Protein AF-A0A2W7MHR1-F1 (afdb_monomer_lite)

Foldseek 3Di:
DDDDADDDVVSLVVLCVVCVVCVVVPDDDPDPSNVSNVVSVVRNVVVVVVVVVVVVVVPPPDPDD

pLDDT: mean 85.62, std 15.99, range [37.84, 97.19]

Radius of gyration: 15.96 Å; chains: 1; bounding box: 50×23×34 Å

Sequence (65 aa):
MNIRPIHTDEDYRAALKNVSALFDNEPEPGTPEGDYFDIMITLIEAYESKRLRRQTNQAEIPKMI

Structure (mmCIF, N/CA/C/O backbone):
data_AF-A0A2W7MHR1-F1
#
_entry.id   AF-A0A2W7MHR1-F1
#
loop_
_atom_site.group_PDB
_atom_site.id
_atom_site.type_symbol
_atom_site.label_atom_id
_atom_site.label_alt_id
_atom_site.label_comp_id
_atom_site.label_asym_id
_atom_site.label_entity_id
_atom_site.label_seq_id
_atom_site.pdbx_PDB_ins_code
_atom_site.Cartn_x
_atom_site.Cartn_y
_atom_site.Cartn_z
_atom_site.occupancy
_atom_site.B_iso_or_equiv
_atom_site.auth_seq_id
_atom_site.auth_comp_id
_atom_site.auth_asym_id
_atom_site.auth_atom_id
_atom_site.pdbx_PDB_model_num
ATOM 1 N N . MET A 1 1 ? -15.311 0.122 1.704 1.00 68.75 1 MET A N 1
ATOM 2 C CA . MET A 1 1 ? -13.895 0.380 1.367 1.00 68.75 1 MET A CA 1
ATOM 3 C C . MET A 1 1 ? -13.610 -0.186 -0.020 1.00 68.75 1 MET A C 1
ATOM 5 O O . MET A 1 1 ? -14.083 -1.279 -0.298 1.00 68.75 1 MET A O 1
ATOM 9 N N . ASN A 1 2 ? -12.922 0.544 -0.903 1.00 80.31 2 ASN A N 1
ATOM 10 C CA . ASN A 1 2 ? -12.590 0.068 -2.254 1.00 80.31 2 ASN A CA 1
ATOM 11 C C . ASN A 1 2 ? -11.074 -0.124 -2.363 1.00 80.31 2 ASN A C 1
ATOM 13 O O . ASN A 1 2 ? -10.353 0.799 -2.732 1.00 80.31 2 ASN A O 1
ATOM 17 N N . ILE A 1 3 ? -10.610 -1.309 -1.981 1.00 89.31 3 ILE A N 1
ATOM 18 C CA . ILE A 1 3 ? -9.198 -1.690 -1.994 1.00 89.31 3 ILE A CA 1
ATOM 19 C C . ILE A 1 3 ? -8.897 -2.392 -3.316 1.00 89.31 3 ILE A C 1
ATOM 21 O O . ILE A 1 3 ? -9.643 -3.278 -3.735 1.00 89.31 3 ILE A O 1
ATOM 25 N N . ARG A 1 4 ? -7.811 -1.992 -3.982 1.00 89.75 4 ARG A N 1
ATOM 26 C CA . ARG A 1 4 ? -7.378 -2.582 -5.253 1.00 89.75 4 ARG A CA 1
ATOM 27 C C . ARG A 1 4 ? -5.949 -3.116 -5.140 1.00 89.75 4 ARG A C 1
ATOM 29 O O . ARG A 1 4 ? -5.141 -2.502 -4.447 1.00 89.75 4 ARG A O 1
ATOM 36 N N . PRO A 1 5 ? -5.622 -4.228 -5.819 1.00 95.38 5 PRO A N 1
ATOM 37 C CA . PRO A 1 5 ? -4.246 -4.701 -5.917 1.00 95.38 5 PRO A CA 1
ATOM 38 C C . PRO A 1 5 ? -3.317 -3.657 -6.551 1.00 95.38 5 PRO A C 1
ATOM 40 O O . PRO A 1 5 ? -3.743 -2.892 -7.413 1.00 95.38 5 PRO A O 1
ATOM 43 N N . ILE A 1 6 ? -2.035 -3.691 -6.179 1.00 97.19 6 ILE A N 1
ATOM 44 C CA . ILE A 1 6 ? -0.981 -2.867 -6.784 1.00 97.19 6 ILE A CA 1
ATOM 45 C C . ILE A 1 6 ? -0.218 -3.724 -7.800 1.00 97.19 6 ILE A C 1
ATOM 47 O O . ILE A 1 6 ? 0.529 -4.632 -7.422 1.00 97.19 6 ILE A O 1
ATOM 51 N N . HIS A 1 7 ? -0.421 -3.474 -9.096 1.00 95.50 7 HIS A N 1
ATOM 52 C CA . HIS A 1 7 ? 0.240 -4.220 -10.176 1.00 95.50 7 HIS A CA 1
ATOM 53 C C . HIS A 1 7 ? 1.240 -3.369 -10.959 1.00 95.50 7 HIS A C 1
ATOM 55 O O . HIS A 1 7 ? 2.227 -3.898 -11.478 1.00 95.50 7 HIS A O 1
ATOM 61 N N . THR A 1 8 ? 0.995 -2.065 -11.038 1.00 95.69 8 THR A N 1
ATOM 62 C CA . THR A 1 8 ? 1.775 -1.111 -11.826 1.00 95.69 8 THR A CA 1
ATOM 63 C C . THR A 1 8 ? 2.393 -0.027 -10.945 1.00 95.69 8 THR A C 1
ATOM 65 O O . THR A 1 8 ? 1.968 0.190 -9.811 1.00 95.69 8 THR A O 1
ATOM 68 N N . ASP A 1 9 ? 3.381 0.699 -11.477 1.00 95.31 9 ASP A N 1
ATOM 69 C CA . ASP A 1 9 ? 3.935 1.860 -10.769 1.00 95.31 9 ASP A CA 1
ATOM 70 C C . ASP A 1 9 ? 2.892 2.987 -10.606 1.00 95.31 9 ASP A C 1
ATOM 72 O O . ASP A 1 9 ? 3.032 3.840 -9.730 1.00 95.31 9 ASP A O 1
ATOM 76 N N . GLU A 1 10 ? 1.853 3.025 -11.448 1.00 96.69 10 GLU A N 1
ATOM 77 C CA . GLU A 1 10 ? 0.746 3.975 -11.304 1.00 96.69 10 GLU A CA 1
ATOM 78 C C . GLU A 1 10 ? -0.131 3.628 -10.101 1.00 96.69 10 GLU A C 1
ATOM 80 O O . GLU A 1 10 ? -0.371 4.501 -9.265 1.00 96.69 10 GLU A O 1
ATOM 85 N N . ASP A 1 11 ? -0.508 2.353 -9.956 1.00 96.31 11 ASP A N 1
ATOM 86 C CA . ASP A 1 11 ? -1.226 1.865 -8.772 1.00 96.31 11 ASP A CA 1
ATOM 87 C C . ASP A 1 11 ? -0.422 2.156 -7.500 1.00 96.31 11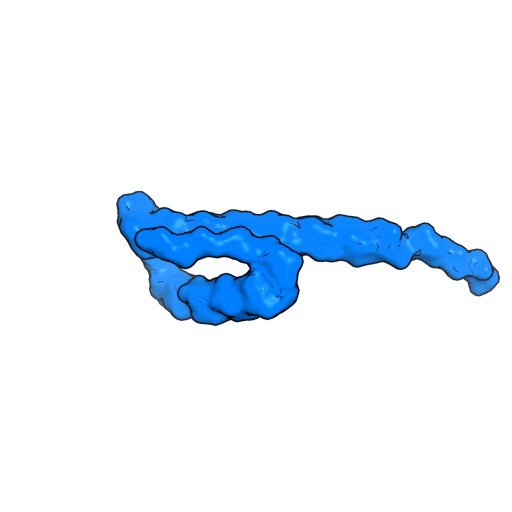 ASP A C 1
ATOM 89 O O . ASP A 1 11 ? -0.970 2.605 -6.497 1.00 96.31 11 ASP A O 1
ATOM 93 N N . TYR A 1 12 ? 0.897 1.951 -7.564 1.00 96.19 12 TYR A N 1
ATOM 94 C CA . TYR A 1 12 ? 1.809 2.188 -6.450 1.00 96.19 12 TYR A CA 1
ATOM 95 C C . TYR A 1 12 ? 1.823 3.663 -6.028 1.00 96.19 12 TYR A C 1
ATOM 97 O O . TYR A 1 12 ? 1.647 3.978 -4.852 1.00 96.19 12 TYR A O 1
ATOM 105 N N . ARG A 1 13 ? 1.957 4.593 -6.983 1.00 95.62 13 ARG A N 1
ATOM 106 C CA . ARG A 1 13 ? 1.906 6.037 -6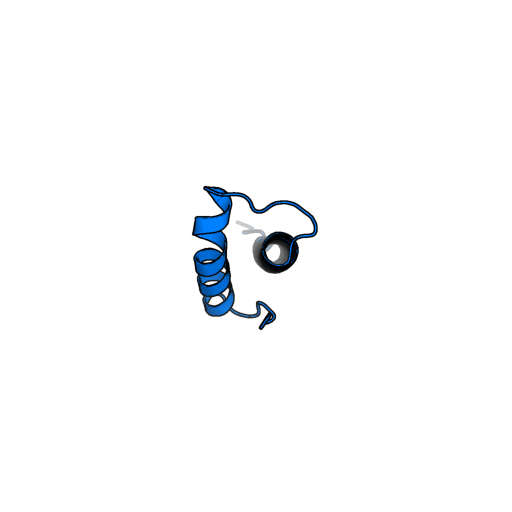.693 1.00 95.62 13 ARG A CA 1
ATOM 107 C C . ARG A 1 13 ? 0.546 6.473 -6.150 1.00 95.62 13 ARG A C 1
ATOM 109 O O . ARG A 1 13 ? 0.494 7.325 -5.265 1.00 95.62 13 ARG A O 1
ATOM 116 N N . ALA A 1 14 ? -0.542 5.906 -6.669 1.00 94.50 14 ALA A N 1
ATOM 117 C CA . ALA A 1 14 ? -1.882 6.180 -6.161 1.00 94.50 14 ALA A CA 1
ATOM 118 C C . ALA A 1 14 ? -2.045 5.681 -4.717 1.00 94.50 14 ALA A C 1
ATOM 120 O O . ALA A 1 14 ? -2.561 6.418 -3.878 1.00 94.50 14 ALA A O 1
ATOM 121 N N . ALA A 1 15 ? -1.548 4.478 -4.409 1.00 93.81 15 ALA A N 1
ATOM 122 C CA . ALA A 1 15 ? -1.554 3.9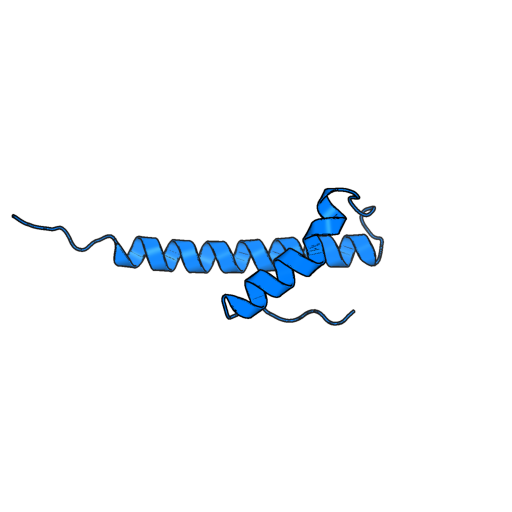28 -3.058 1.00 93.81 15 ALA A CA 1
ATOM 123 C C . ALA A 1 15 ? -0.769 4.821 -2.087 1.00 93.81 15 ALA A C 1
ATOM 125 O O . ALA A 1 15 ? -1.331 5.233 -1.075 1.00 93.81 15 ALA A O 1
ATOM 126 N N . LEU A 1 16 ? 0.463 5.217 -2.438 1.00 94.56 16 LEU A N 1
ATOM 127 C CA . LEU A 1 16 ? 1.275 6.138 -1.630 1.00 94.56 16 LEU A CA 1
ATOM 128 C C . LEU A 1 16 ? 0.553 7.457 -1.344 1.00 94.56 16 LEU A C 1
ATOM 130 O O . LEU A 1 16 ? 0.545 7.926 -0.211 1.00 94.56 16 LEU A O 1
ATOM 134 N N . LYS A 1 17 ? -0.085 8.047 -2.361 1.00 93.06 17 LYS A N 1
ATOM 135 C CA . LYS A 1 17 ? -0.846 9.290 -2.195 1.00 93.06 17 LYS A CA 1
ATOM 136 C C . LYS A 1 17 ? -2.027 9.120 -1.237 1.00 93.06 17 LYS A C 1
ATOM 138 O O . LYS A 1 17 ? -2.350 10.049 -0.507 1.00 93.06 17 LYS A O 1
ATOM 143 N N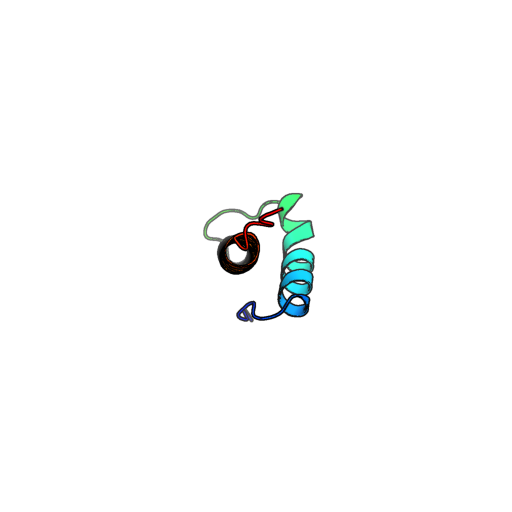 . ASN A 1 18 ? -2.679 7.961 -1.250 1.00 90.38 18 ASN A N 1
ATOM 144 C CA . ASN A 1 18 ? -3.825 7.710 -0.382 1.00 90.38 18 ASN A CA 1
ATOM 145 C C . ASN A 1 18 ? -3.416 7.537 1.084 1.00 90.38 18 ASN A C 1
ATOM 147 O O . ASN A 1 18 ? -4.179 7.929 1.96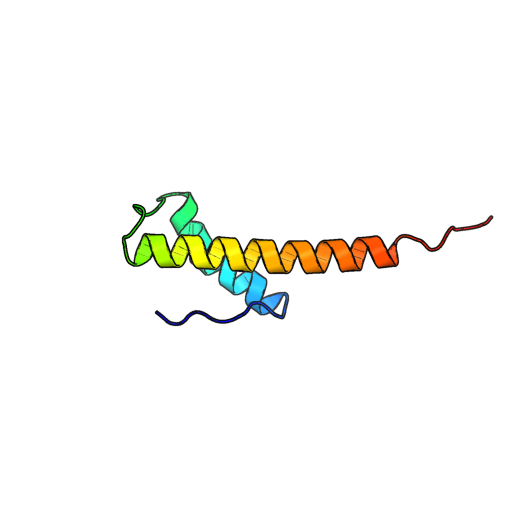1 1.00 90.38 18 ASN A O 1
ATOM 151 N N . VAL A 1 19 ? -2.242 6.957 1.351 1.00 91.56 19 VAL A N 1
ATOM 152 C CA . VAL A 1 19 ? -1.765 6.738 2.725 1.00 91.56 19 VAL A CA 1
ATOM 153 C C . VAL A 1 19 ? -0.890 7.867 3.261 1.00 91.56 19 VAL A C 1
ATOM 155 O O . VAL A 1 19 ? -0.688 7.931 4.466 1.00 91.56 19 VAL A O 1
ATOM 158 N N . SER A 1 20 ? -0.395 8.784 2.419 1.00 91.44 20 SER A N 1
ATOM 159 C CA . SER A 1 20 ? 0.589 9.792 2.845 1.00 91.44 20 SER A CA 1
ATOM 160 C C . SER A 1 20 ? 0.116 10.644 4.024 1.00 91.44 20 SER A C 1
ATOM 162 O O . SER A 1 20 ? 0.887 10.890 4.939 1.00 91.44 20 SER A O 1
ATOM 164 N N . ALA A 1 21 ? -1.154 11.060 4.031 1.00 87.19 21 ALA A N 1
ATOM 165 C CA . ALA A 1 21 ? -1.718 11.870 5.115 1.00 87.19 21 ALA A CA 1
ATOM 166 C C . ALA A 1 21 ? -1.958 11.076 6.414 1.00 87.19 21 ALA A C 1
ATOM 168 O O . ALA A 1 21 ? -2.062 11.674 7.484 1.00 87.19 21 ALA A O 1
ATOM 169 N N . LEU A 1 22 ? -2.052 9.745 6.314 1.00 89.31 22 LEU A N 1
ATOM 170 C CA . LEU A 1 22 ? -2.257 8.849 7.451 1.00 89.31 22 LEU A CA 1
ATOM 171 C C . LEU A 1 22 ? -0.952 8.590 8.209 1.00 89.31 22 LEU A C 1
ATOM 173 O O . LEU A 1 22 ? -1.007 8.241 9.372 1.00 89.31 22 LEU A O 1
ATOM 177 N N . PHE A 1 23 ? 0.219 8.819 7.610 1.00 85.75 23 PHE A N 1
ATOM 178 C CA . PHE A 1 23 ? 1.485 8.745 8.352 1.00 85.75 23 PHE A CA 1
ATOM 179 C C . PHE A 1 23 ? 1.658 9.894 9.350 1.00 85.75 23 PHE A C 1
ATOM 181 O O . PHE A 1 23 ? 2.213 9.694 10.425 1.00 85.75 23 PHE A O 1
ATOM 188 N N . ASP A 1 24 ? 1.178 11.091 9.009 1.00 89.69 24 ASP A N 1
ATOM 189 C CA . ASP A 1 24 ? 1.226 12.244 9.917 1.00 89.69 24 ASP A CA 1
ATOM 190 C C . ASP A 1 24 ? 0.138 12.166 11.002 1.00 89.69 24 ASP A C 1
ATOM 192 O O . ASP A 1 24 ? 0.261 12.785 12.057 1.00 89.69 24 ASP A O 1
ATOM 196 N N . ASN A 1 25 ? -0.942 11.425 10.733 1.00 91.44 25 ASN A N 1
ATOM 197 C CA . ASN A 1 25 ? -2.083 11.232 11.625 1.00 91.44 25 ASN A CA 1
ATOM 198 C C . ASN A 1 25 ? -2.476 9.755 11.616 1.00 91.44 25 ASN A C 1
ATOM 200 O O . ASN A 1 25 ? -3.471 9.374 10.992 1.00 91.44 25 ASN A O 1
ATOM 204 N N . GLU A 1 26 ? -1.648 8.939 12.264 1.00 92.44 26 GLU A N 1
ATOM 205 C CA . GLU A 1 26 ? -1.821 7.489 12.276 1.00 92.44 26 GLU A CA 1
ATOM 206 C C . GLU A 1 26 ? -3.186 7.110 12.874 1.00 92.44 26 GLU A C 1
ATOM 208 O O . GLU A 1 26 ? -3.514 7.552 13.980 1.00 92.44 26 GLU A O 1
ATOM 213 N N . PRO A 1 27 ? -4.025 6.359 12.137 1.00 95.00 27 PRO A N 1
ATOM 214 C CA . PRO A 1 27 ? -5.345 5.973 12.613 1.00 95.00 27 PRO A CA 1
ATOM 215 C C . PRO A 1 27 ? -5.265 4.895 13.698 1.00 95.00 27 PRO A C 1
ATOM 217 O O . PRO A 1 27 ? -4.402 4.022 13.678 1.00 95.00 27 PRO A O 1
ATOM 220 N N . GLU A 1 28 ? -6.224 4.921 14.624 1.00 97.19 28 GLU A N 1
ATOM 221 C CA . GLU A 1 28 ? -6.299 3.942 15.710 1.00 97.19 28 GLU A CA 1
ATOM 222 C C . GLU A 1 28 ? -6.526 2.511 15.174 1.00 97.19 28 GLU A C 1
ATOM 224 O O . GLU A 1 28 ? -7.418 2.303 14.337 1.00 97.19 28 GLU A O 1
ATOM 229 N N . PRO A 1 29 ? -5.797 1.502 15.681 1.00 93.94 29 PRO A N 1
ATOM 230 C CA . PRO A 1 29 ? -5.981 0.109 15.281 1.00 93.94 29 PRO A CA 1
ATOM 231 C C . PRO A 1 29 ? -7.410 -0.403 15.505 1.00 93.94 29 PRO A C 1
ATOM 233 O O . PRO A 1 29 ? -8.053 -0.101 16.513 1.00 93.94 29 PRO A O 1
ATOM 236 N N . GLY A 1 30 ? -7.911 -1.221 14.575 1.00 92.81 30 GLY A N 1
ATOM 237 C CA . GLY A 1 30 ? -9.258 -1.803 14.640 1.00 92.81 30 GLY A CA 1
ATOM 238 C C . GLY A 1 30 ? -10.399 -0.827 14.330 1.00 92.81 30 GLY A C 1
ATOM 239 O O . GLY A 1 30 ? -11.572 -1.198 14.433 1.00 92.81 30 GLY A O 1
ATOM 240 N N . THR A 1 31 ? -10.085 0.416 13.952 1.00 96.00 31 THR A N 1
ATOM 241 C CA . THR A 1 31 ? -11.036 1.317 13.287 1.00 96.00 31 THR A CA 1
ATOM 242 C C . THR A 1 31 ? -11.065 1.041 11.783 1.00 96.00 31 THR A C 1
ATOM 244 O O . THR A 1 31 ? -10.094 0.508 11.247 1.00 96.00 31 THR A O 1
ATOM 247 N N . PRO A 1 32 ? -12.127 1.431 11.052 1.00 94.88 32 PRO A N 1
ATOM 248 C CA . PRO A 1 32 ? -12.137 1.304 9.596 1.00 94.88 32 PRO A CA 1
ATOM 249 C C . PRO A 1 32 ? -10.938 1.993 8.926 1.00 94.88 32 PRO A C 1
ATOM 251 O O . PRO A 1 32 ? -10.359 1.458 7.985 1.00 94.88 32 PRO A O 1
ATOM 254 N N . GLU A 1 33 ? -10.541 3.170 9.399 1.00 94.19 33 GLU A N 1
ATOM 255 C CA . GLU A 1 33 ? -9.379 3.896 8.889 1.00 94.19 33 GLU A CA 1
ATOM 256 C C . GLU A 1 33 ? -8.062 3.172 9.210 1.00 94.19 33 GLU A C 1
ATOM 258 O O . GLU A 1 33 ? -7.186 3.111 8.347 1.00 94.19 33 GLU A O 1
ATOM 263 N N . GLY A 1 34 ? -7.953 2.577 10.403 1.00 95.44 34 GLY A N 1
ATOM 264 C CA . GLY A 1 34 ? -6.831 1.726 10.812 1.00 95.44 34 GLY A CA 1
ATOM 265 C C . GLY A 1 34 ? -6.698 0.485 9.936 1.00 95.44 34 GLY A C 1
ATOM 266 O O . GLY A 1 34 ? -5.657 0.266 9.322 1.00 95.44 34 GLY A O 1
ATOM 267 N N . ASP A 1 35 ? -7.791 -0.261 9.766 1.00 96.06 35 ASP A N 1
ATOM 268 C CA . ASP A 1 35 ? -7.832 -1.446 8.905 1.00 96.06 35 ASP A CA 1
ATOM 269 C C . ASP A 1 35 ? -7.458 -1.095 7.452 1.00 96.06 35 ASP A C 1
ATOM 271 O O . ASP A 1 35 ? -6.759 -1.850 6.772 1.00 96.06 35 ASP A O 1
ATOM 275 N N . TYR A 1 36 ? -7.903 0.065 6.952 1.00 95.12 36 TYR A N 1
ATOM 276 C CA . TYR A 1 36 ? -7.512 0.545 5.627 1.00 95.12 36 TYR A CA 1
ATOM 277 C C . TYR A 1 36 ? -6.008 0.809 5.534 1.00 95.12 36 TYR A C 1
ATOM 279 O O . TYR A 1 36 ? -5.378 0.394 4.556 1.00 95.12 36 TYR A O 1
ATOM 287 N N . PHE A 1 37 ? -5.452 1.513 6.521 1.00 95.00 37 PHE A N 1
ATOM 288 C CA . PHE A 1 37 ? -4.037 1.854 6.570 1.00 95.00 37 PHE A CA 1
ATOM 289 C C . PHE A 1 37 ? -3.177 0.587 6.576 1.00 95.00 37 PHE A C 1
ATOM 291 O O . PHE A 1 37 ? -2.359 0.416 5.670 1.00 95.00 37 PHE A O 1
ATOM 298 N N . ASP A 1 38 ? -3.463 -0.356 7.474 1.00 95.81 38 ASP A N 1
ATOM 299 C CA . ASP A 1 38 ? -2.744 -1.629 7.595 1.00 95.81 38 ASP A CA 1
ATOM 300 C C . ASP A 1 38 ? -2.742 -2.429 6.284 1.00 95.81 38 ASP A C 1
ATOM 302 O O . ASP A 1 38 ? -1.701 -2.923 5.825 1.00 95.81 38 ASP A O 1
ATOM 306 N N . ILE A 1 39 ? -3.901 -2.528 5.621 1.00 96.19 39 ILE A N 1
ATOM 307 C CA . ILE A 1 39 ? -4.002 -3.240 4.343 1.00 96.19 39 ILE A CA 1
ATOM 308 C C . ILE A 1 39 ? -3.188 -2.526 3.256 1.00 96.19 39 ILE A C 1
ATOM 310 O O . ILE A 1 39 ? -2.507 -3.184 2.466 1.00 96.19 39 ILE A O 1
ATOM 314 N N . MET A 1 40 ? -3.234 -1.193 3.187 1.00 96.12 40 MET A N 1
ATOM 315 C CA . MET A 1 40 ? -2.485 -0.434 2.182 1.00 96.12 40 MET A CA 1
ATOM 316 C C . MET A 1 40 ? -0.976 -0.542 2.364 1.00 96.12 40 MET A C 1
ATOM 318 O O . MET A 1 40 ? -0.285 -0.781 1.371 1.00 96.12 40 MET A O 1
ATOM 322 N N . ILE A 1 41 ? -0.476 -0.449 3.597 1.00 95.56 41 ILE A N 1
ATOM 323 C CA . ILE A 1 41 ? 0.945 -0.664 3.895 1.00 95.56 41 ILE A CA 1
ATOM 324 C C . ILE A 1 41 ? 1.368 -2.066 3.451 1.00 95.56 41 ILE A C 1
ATOM 326 O O . ILE A 1 41 ? 2.313 -2.206 2.674 1.00 95.56 41 ILE A O 1
ATOM 330 N N . THR A 1 42 ? 0.585 -3.090 3.799 1.00 97.00 42 THR A N 1
ATOM 331 C CA . THR A 1 42 ? 0.856 -4.480 3.397 1.00 97.00 42 THR A CA 1
ATOM 332 C C . THR A 1 42 ? 0.949 -4.644 1.870 1.00 97.00 42 THR A C 1
ATOM 334 O O . THR A 1 42 ? 1.828 -5.342 1.354 1.00 97.00 42 THR A O 1
ATOM 337 N N . LEU A 1 43 ? 0.054 -4.008 1.102 1.00 97.06 43 LEU A N 1
ATOM 338 C CA . LEU A 1 43 ? 0.078 -4.091 -0.365 1.00 97.06 43 LEU A CA 1
ATOM 339 C C . LEU A 1 43 ? 1.272 -3.350 -0.982 1.00 97.06 43 LEU A C 1
ATOM 341 O O . LEU A 1 43 ? 1.847 -3.839 -1.961 1.00 97.06 43 LEU A O 1
ATOM 345 N N . ILE A 1 44 ? 1.634 -2.192 -0.428 1.00 96.19 44 ILE A N 1
ATOM 346 C CA . ILE A 1 44 ? 2.790 -1.388 -0.844 1.00 96.19 44 ILE A CA 1
ATOM 347 C C . ILE A 1 44 ? 4.074 -2.204 -0.650 1.00 96.19 44 ILE A C 1
ATOM 349 O O . ILE A 1 44 ?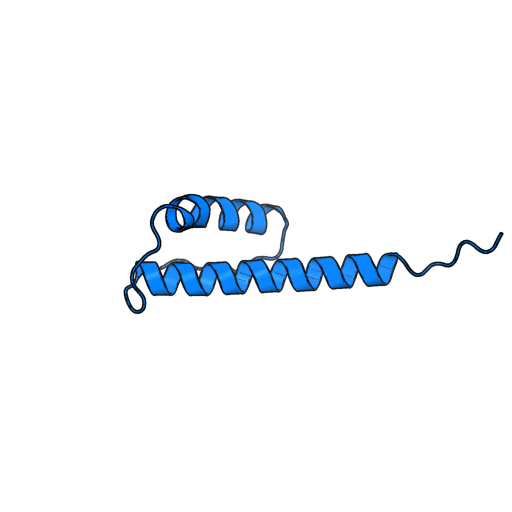 4.804 -2.427 -1.619 1.00 96.19 44 ILE A O 1
ATOM 353 N N . GLU A 1 45 ? 4.292 -2.756 0.544 1.00 96.12 45 GLU A N 1
ATOM 354 C CA . GLU A 1 45 ? 5.466 -3.579 0.864 1.00 96.12 45 GLU A CA 1
ATOM 355 C C . GLU A 1 45 ? 5.576 -4.815 -0.040 1.00 96.12 45 GLU A C 1
ATOM 357 O O . GLU A 1 45 ? 6.656 -5.169 -0.535 1.00 96.12 45 GLU A O 1
ATOM 362 N N . ALA A 1 46 ? 4.446 -5.479 -0.306 1.00 96.44 46 ALA A N 1
ATOM 363 C CA . ALA A 1 46 ? 4.402 -6.635 -1.192 1.00 96.44 46 ALA A CA 1
ATOM 364 C C . ALA A 1 46 ? 4.780 -6.269 -2.639 1.00 96.44 46 ALA A C 1
ATOM 366 O O . ALA A 1 46 ? 5.452 -7.052 -3.325 1.00 96.44 46 ALA A O 1
ATOM 367 N N . TYR A 1 47 ? 4.360 -5.095 -3.121 1.00 95.88 47 TYR A N 1
ATOM 368 C CA . TYR A 1 47 ? 4.735 -4.592 -4.441 1.00 95.88 47 TYR A CA 1
ATOM 369 C C . TYR A 1 47 ? 6.232 -4.270 -4.518 1.00 95.88 47 TYR A C 1
ATOM 371 O O . TYR A 1 47 ? 6.919 -4.739 -5.432 1.00 95.88 47 TYR A O 1
ATOM 379 N N . GLU A 1 48 ? 6.760 -3.539 -3.535 1.00 93.88 48 GLU A N 1
ATOM 380 C CA . GLU A 1 48 ? 8.179 -3.185 -3.465 1.00 93.88 48 GLU A CA 1
ATOM 381 C C . GLU A 1 48 ? 9.074 -4.420 -3.383 1.00 93.88 48 GLU A C 1
ATOM 383 O O . GLU A 1 48 ? 10.040 -4.531 -4.136 1.00 93.88 48 GLU A O 1
ATOM 388 N N . SER A 1 49 ? 8.703 -5.402 -2.559 1.00 94.19 49 SER A N 1
ATOM 389 C CA . SER A 1 49 ? 9.426 -6.671 -2.429 1.00 94.19 49 SER A CA 1
ATOM 390 C C . SER A 1 49 ? 9.514 -7.426 -3.756 1.00 94.19 49 SER A C 1
ATOM 392 O O . SER A 1 49 ? 10.572 -7.949 -4.120 1.00 94.19 49 SER A O 1
ATOM 394 N N . LYS A 1 50 ? 8.416 -7.474 -4.524 1.00 90.56 50 LYS A N 1
ATOM 395 C CA . LYS A 1 50 ? 8.412 -8.072 -5.869 1.00 90.56 50 LYS A CA 1
ATOM 396 C C . LYS A 1 50 ? 9.299 -7.285 -6.831 1.00 90.56 50 LYS A C 1
ATOM 398 O O . LYS A 1 50 ? 10.001 -7.895 -7.638 1.00 90.56 50 LYS A O 1
ATOM 403 N N . ARG A 1 51 ? 9.273 -5.951 -6.762 1.00 88.69 51 ARG A N 1
ATOM 404 C CA . ARG A 1 51 ? 10.079 -5.082 -7.627 1.00 88.69 51 ARG A CA 1
ATOM 405 C C . ARG A 1 51 ? 11.571 -5.212 -7.320 1.00 88.69 51 ARG A C 1
ATOM 407 O O . ARG A 1 51 ? 12.352 -5.375 -8.253 1.00 88.69 51 ARG A O 1
ATOM 414 N N . LEU A 1 52 ? 11.953 -5.243 -6.044 1.00 78.00 52 LEU A N 1
ATOM 415 C CA . LEU A 1 52 ? 13.333 -5.449 -5.612 1.00 78.00 52 LEU A CA 1
ATOM 416 C C . LEU A 1 52 ? 13.857 -6.813 -6.070 1.00 78.00 52 LEU A C 1
ATOM 418 O O . LEU A 1 52 ? 14.908 -6.867 -6.697 1.00 78.00 52 LEU A O 1
ATOM 422 N N . ARG A 1 53 ? 13.089 -7.897 -5.877 1.00 78.00 53 ARG A N 1
ATOM 423 C CA . ARG A 1 53 ? 13.457 -9.238 -6.374 1.00 78.00 53 ARG A CA 1
ATOM 424 C C . ARG A 1 53 ? 13.664 -9.273 -7.891 1.00 78.00 53 ARG A C 1
ATOM 426 O O . ARG A 1 53 ? 14.527 -9.991 -8.382 1.00 78.00 53 ARG A O 1
ATOM 433 N N . ARG A 1 54 ? 12.881 -8.505 -8.657 1.00 72.75 54 ARG A N 1
ATOM 434 C CA . ARG A 1 54 ? 13.074 -8.383 -10.113 1.00 72.75 54 ARG A CA 1
ATOM 435 C C . ARG A 1 54 ? 14.354 -7.624 -10.462 1.00 72.75 54 ARG A C 1
ATOM 437 O O . ARG A 1 54 ? 15.050 -8.040 -11.378 1.00 72.75 54 ARG A O 1
ATOM 444 N N . GLN A 1 55 ? 14.673 -6.555 -9.734 1.00 66.00 55 GLN A N 1
ATOM 445 C CA . GLN A 1 55 ? 15.893 -5.772 -9.953 1.00 66.00 55 GLN A CA 1
ATOM 446 C C . GLN A 1 55 ? 17.156 -6.559 -9.578 1.00 66.00 55 GLN A C 1
ATOM 448 O O . GLN A 1 55 ? 18.124 -6.543 -10.334 1.00 66.00 55 GLN A O 1
ATOM 453 N N . THR A 1 56 ? 17.137 -7.313 -8.474 1.00 59.62 56 THR A N 1
ATOM 454 C CA . THR A 1 56 ? 18.270 -8.161 -8.067 1.00 59.62 56 THR A CA 1
ATOM 455 C C . THR A 1 56 ? 18.516 -9.298 -9.056 1.00 59.62 56 THR A C 1
ATOM 457 O O . THR A 1 56 ? 19.662 -9.572 -9.390 1.00 59.62 56 THR A O 1
ATOM 460 N N . ASN A 1 57 ? 17.459 -9.888 -9.623 1.00 59.50 57 ASN A N 1
ATOM 461 C CA . ASN A 1 57 ? 17.579 -10.941 -10.640 1.00 59.50 57 ASN A CA 1
ATOM 462 C C . ASN A 1 57 ? 18.066 -10.425 -12.010 1.00 59.50 57 ASN A C 1
ATOM 464 O O . ASN A 1 57 ? 18.353 -11.227 -12.894 1.00 59.50 57 ASN A O 1
ATOM 468 N N . GLN A 1 58 ? 18.140 -9.105 -12.207 1.00 53.59 58 GLN A N 1
ATOM 469 C CA . GLN A 1 58 ? 18.636 -8.477 -13.435 1.00 53.59 58 GLN A CA 1
ATOM 470 C C . GLN A 1 58 ? 20.073 -7.941 -13.284 1.00 53.59 58 GLN A C 1
ATOM 472 O O . GLN A 1 58 ? 20.700 -7.588 -14.281 1.00 53.59 58 GLN A O 1
ATOM 477 N N . ALA A 1 59 ? 20.612 -7.918 -12.057 1.00 56.22 59 ALA A N 1
ATOM 478 C CA . ALA A 1 59 ? 21.953 -7.426 -11.735 1.00 56.22 59 ALA A CA 1
ATOM 479 C C . ALA A 1 59 ? 23.061 -8.506 -11.776 1.00 56.22 59 ALA A C 1
ATOM 481 O O . ALA A 1 59 ? 24.234 -8.165 -11.644 1.00 56.22 59 ALA A O 1
ATOM 482 N N . GLU A 1 60 ? 22.733 -9.782 -12.014 1.00 52.84 60 GLU A N 1
ATOM 483 C CA . GLU A 1 60 ? 23.702 -10.890 -12.125 1.00 52.84 60 GLU A CA 1
ATOM 484 C C . GLU A 1 60 ? 24.008 -11.289 -13.584 1.00 52.84 60 GLU A C 1
ATOM 486 O O . GLU A 1 60 ? 23.948 -12.457 -13.960 1.00 52.84 60 GLU A O 1
ATOM 491 N N . ILE A 1 61 ? 24.380 -10.327 -14.435 1.00 54.22 61 ILE A N 1
ATOM 492 C CA . ILE A 1 61 ? 25.258 -10.650 -15.571 1.00 54.22 61 ILE A CA 1
ATOM 493 C C . ILE A 1 61 ? 26.655 -10.169 -15.175 1.00 54.22 61 ILE A C 1
ATOM 495 O O . ILE A 1 61 ? 26.872 -8.954 -15.120 1.00 54.22 61 ILE A O 1
ATOM 499 N N . PRO A 1 62 ? 27.614 -11.070 -14.885 1.00 47.16 62 PRO A N 1
ATOM 500 C CA . PRO A 1 62 ? 28.975 -10.648 -14.621 1.00 47.16 62 PRO A CA 1
ATOM 501 C C . PRO A 1 62 ? 29.509 -10.012 -15.902 1.00 47.16 62 PRO A C 1
ATOM 503 O O . PRO A 1 62 ? 29.610 -10.676 -16.936 1.00 47.16 62 PRO A O 1
ATOM 506 N N . LYS A 1 63 ? 29.882 -8.729 -15.845 1.00 47.12 63 LYS A N 1
ATOM 507 C CA . LYS A 1 63 ? 30.825 -8.180 -16.819 1.00 47.12 63 LYS A CA 1
ATOM 508 C C . LYS A 1 63 ? 32.177 -8.833 -16.549 1.00 47.12 63 LYS A C 1
ATOM 510 O O . LYS A 1 63 ? 33.015 -8.307 -15.830 1.00 47.12 63 LYS A O 1
ATOM 515 N N . MET A 1 64 ? 32.342 -10.025 -17.109 1.00 37.84 64 MET A N 1
ATOM 516 C CA . MET A 1 64 ? 33.628 -10.514 -17.566 1.00 37.84 64 MET A CA 1
ATOM 517 C C . MET A 1 64 ? 34.081 -9.521 -18.636 1.00 37.84 64 MET A C 1
ATOM 519 O O . MET A 1 64 ? 33.472 -9.519 -19.701 1.00 37.84 64 MET A O 1
ATOM 523 N N . ILE A 1 65 ? 34.957 -8.577 -18.275 1.00 49.69 65 ILE A N 1
ATOM 524 C CA . ILE A 1 65 ? 36.297 -8.255 -18.822 1.00 49.69 65 ILE A CA 1
ATOM 525 C C . ILE A 1 65 ? 36.902 -7.196 -17.892 1.00 49.69 65 ILE A C 1
ATOM 527 O O . ILE A 1 65 ? 36.209 -6.185 -17.637 1.00 49.69 65 ILE A O 1
#

Secondary structure (DSSP, 8-state):
-------SHHHHHHHHHHHHHHHHSPPPTTSHHHHHHHHHHHHHHHHHHHHHHHHHTTS------